Protein AF-A0A1T1D5A0-F1 (afdb_monomer)

Sequence (155 aa):
MQQLWNRMESKGVQVHLHDRGSRERGEQDVPDRLLQLSMLEDALDYNGNPGIVVLLTGDGAGYMEGMGFHSTLERMHRRRWRVEILSWAHSTNQRMRRWAEDHGLFIPLDDFYNAITFLEPSRSGFQLAPPRYSVELNLSQRALSPVGPAGGQGS

Mean predicted aligned error: 9.5 Å

Structure (mmCIF, N/CA/C/O backbone):
data_AF-A0A1T1D5A0-F1
#
_entry.id   AF-A0A1T1D5A0-F1
#
loop_
_atom_site.group_PDB
_atom_site.id
_atom_site.type_symbol
_atom_site.label_atom_id
_atom_site.label_alt_id
_atom_site.label_comp_id
_atom_site.label_asym_id
_atom_site.label_entity_id
_atom_site.label_seq_id
_atom_site.pdbx_PDB_ins_code
_atom_site.Cartn_x
_atom_site.Cartn_y
_atom_site.Cartn_z
_atom_site.occu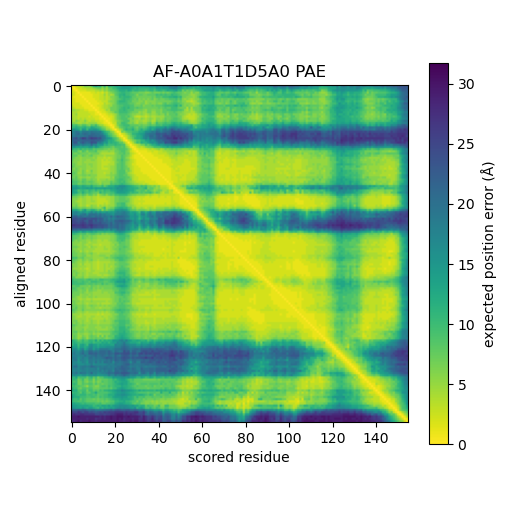pancy
_atom_site.B_iso_or_equiv
_atom_site.auth_seq_id
_atom_site.auth_comp_id
_atom_site.auth_asym_id
_atom_site.auth_atom_id
_atom_site.pdbx_PDB_model_num
ATOM 1 N N . MET A 1 1 ? 9.715 10.012 -18.494 1.00 61.56 1 MET A N 1
ATOM 2 C CA . MET A 1 1 ? 9.412 10.392 -17.095 1.00 61.56 1 MET A CA 1
ATOM 3 C C . MET A 1 1 ? 8.328 11.457 -16.999 1.00 61.56 1 MET A C 1
ATOM 5 O O . MET A 1 1 ? 7.290 11.136 -16.448 1.00 61.56 1 MET A O 1
ATOM 9 N N . GLN A 1 2 ? 8.468 12.641 -17.612 1.00 73.94 2 GLN A N 1
ATOM 10 C CA . GLN A 1 2 ? 7.434 13.696 -17.538 1.00 73.94 2 GLN A CA 1
ATOM 11 C C . GLN A 1 2 ? 6.023 13.235 -17.956 1.00 73.94 2 GLN A C 1
ATOM 13 O O . GLN A 1 2 ? 5.042 13.516 -17.282 1.00 73.94 2 GLN A O 1
ATOM 18 N N . GLN A 1 3 ? 5.916 12.457 -19.038 1.00 77.88 3 GLN A N 1
ATOM 19 C CA . GLN A 1 3 ? 4.630 11.920 -19.503 1.00 77.88 3 GLN A CA 1
ATOM 20 C C . GLN A 1 3 ? 3.969 10.953 -18.501 1.00 77.88 3 GLN A C 1
ATOM 22 O O . GLN A 1 3 ? 2.747 10.844 -18.477 1.00 77.88 3 GLN A O 1
ATOM 27 N N . LEU A 1 4 ? 4.761 10.260 -17.671 1.00 77.81 4 LEU A N 1
ATOM 28 C CA . LEU A 1 4 ? 4.250 9.372 -16.624 1.00 77.81 4 LEU A CA 1
ATOM 29 C C . LEU A 1 4 ? 3.652 10.188 -15.476 1.00 77.81 4 LEU A C 1
ATOM 31 O O . LEU A 1 4 ? 2.544 9.891 -15.043 1.00 77.81 4 LEU A O 1
ATOM 35 N N . TRP A 1 5 ? 4.355 11.232 -15.032 1.00 82.25 5 TRP A N 1
ATOM 36 C CA . TRP A 1 5 ? 3.893 12.114 -13.958 1.00 82.25 5 TRP A CA 1
ATOM 37 C C . TRP A 1 5 ? 2.609 12.840 -14.341 1.00 82.25 5 TRP A C 1
ATOM 39 O O . TRP A 1 5 ? 1.617 12.712 -13.634 1.00 82.25 5 TRP A O 1
ATOM 49 N N . ASN A 1 6 ? 2.567 13.448 -15.530 1.00 81.75 6 ASN A N 1
ATOM 50 C CA . ASN A 1 6 ? 1.361 14.118 -16.024 1.00 81.75 6 ASN A CA 1
ATOM 51 C C . ASN A 1 6 ? 0.155 13.159 -16.090 1.00 81.75 6 ASN A C 1
ATOM 53 O O . ASN A 1 6 ? -0.988 13.562 -15.888 1.00 81.75 6 ASN A O 1
ATOM 57 N N . ARG A 1 7 ? 0.396 11.872 -16.381 1.00 82.56 7 ARG A N 1
ATOM 58 C CA . ARG A 1 7 ? -0.651 10.841 -16.398 1.00 82.56 7 ARG A CA 1
ATOM 59 C C . ARG A 1 7 ? -1.092 10.413 -14.995 1.00 82.56 7 ARG A C 1
ATOM 61 O O . ARG A 1 7 ? -2.235 9.995 -14.834 1.00 82.56 7 ARG A O 1
ATOM 68 N N . MET A 1 8 ? -0.202 10.449 -14.008 1.00 83.25 8 MET A N 1
ATOM 69 C CA . MET A 1 8 ? -0.549 10.198 -12.606 1.00 83.25 8 MET A C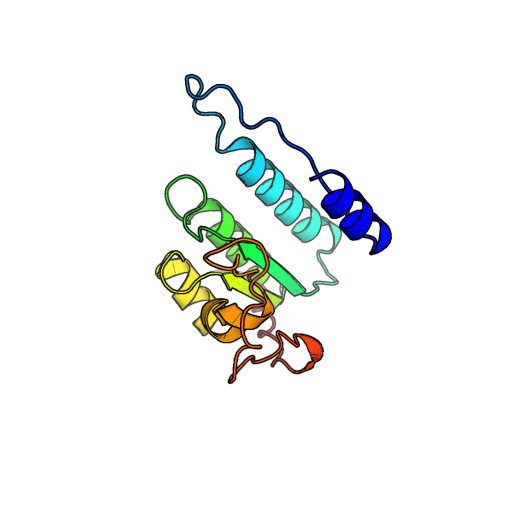A 1
ATOM 70 C C . MET A 1 8 ? -1.379 11.362 -12.054 1.00 83.25 8 MET A C 1
ATOM 72 O O . MET A 1 8 ? -2.470 11.144 -11.530 1.00 83.25 8 MET A O 1
ATOM 76 N N . GLU A 1 9 ? -0.927 12.591 -12.280 1.00 85.88 9 GLU A N 1
ATOM 77 C CA . GLU A 1 9 ? -1.620 13.809 -11.851 1.00 85.88 9 GLU A CA 1
ATOM 78 C C . GLU A 1 9 ? -3.004 13.945 -12.495 1.00 85.88 9 GLU A C 1
ATOM 80 O O . GLU A 1 9 ? -3.971 14.270 -11.810 1.00 85.88 9 GLU A O 1
ATOM 85 N N . SER A 1 10 ? -3.152 13.608 -13.783 1.00 86.19 10 SER A N 1
ATOM 86 C CA . SER A 1 10 ? -4.464 13.638 -14.452 1.00 86.19 10 SER A CA 1
ATOM 87 C C . SER A 1 10 ? -5.469 12.625 -13.896 1.00 86.19 10 SER A C 1
ATOM 89 O O . SER A 1 10 ? -6.669 12.753 -14.134 1.00 86.19 10 SER A O 1
ATOM 91 N N . LYS A 1 11 ? -4.997 11.635 -13.130 1.00 86.56 11 LYS A N 1
ATOM 92 C CA . LYS A 1 11 ? -5.825 10.686 -12.377 1.00 86.56 11 LYS A CA 1
ATOM 93 C C . LYS A 1 11 ? -6.058 11.114 -10.923 1.00 86.56 11 LYS A C 1
ATOM 95 O O . LYS A 1 11 ? -6.612 10.332 -10.155 1.00 86.56 11 LYS A O 1
ATOM 100 N N . GLY A 1 12 ? -5.640 12.322 -10.543 1.00 85.88 12 GLY A N 1
ATOM 101 C CA . GLY A 1 12 ? -5.759 12.844 -9.181 1.00 85.88 12 GLY A CA 1
ATOM 102 C C . GLY A 1 12 ? -4.704 12.308 -8.211 1.00 85.88 12 GLY A C 1
ATOM 103 O O . GLY A 1 12 ? -4.863 12.469 -7.004 1.00 85.88 12 GLY A O 1
ATOM 104 N N . VAL A 1 13 ? -3.640 11.666 -8.705 1.00 84.25 13 VAL A N 1
ATOM 105 C CA . VAL A 1 13 ? -2.539 11.196 -7.855 1.00 84.25 13 VAL A CA 1
ATOM 106 C C . VAL A 1 13 ? -1.598 12.364 -7.584 1.00 84.25 13 VAL A C 1
ATOM 108 O O . VAL A 1 13 ? -1.060 12.957 -8.518 1.00 84.25 13 VAL A O 1
ATOM 111 N N . GLN A 1 14 ? -1.374 12.672 -6.310 1.00 83.62 14 GLN A N 1
ATOM 112 C CA . GLN A 1 14 ? -0.357 13.638 -5.904 1.00 83.62 14 GLN A CA 1
ATOM 113 C C . GLN A 1 14 ? 1.027 12.994 -6.026 1.00 83.62 14 GLN A C 1
ATOM 115 O O . GLN A 1 14 ? 1.304 11.964 -5.411 1.00 83.62 14 GLN A O 1
ATOM 120 N N . VAL A 1 15 ? 1.888 13.574 -6.864 1.00 82.75 15 VAL A N 1
ATOM 121 C CA . VAL A 1 15 ? 3.250 13.080 -7.089 1.00 82.75 15 VAL A CA 1
ATOM 122 C C . VAL A 1 15 ? 4.223 13.940 -6.292 1.00 82.75 15 VAL A C 1
ATOM 124 O O . VAL A 1 15 ? 4.366 15.132 -6.551 1.00 82.75 15 VAL A O 1
ATOM 127 N N . HIS A 1 16 ? 4.934 13.322 -5.352 1.00 80.06 16 HIS A N 1
ATOM 128 C CA . HIS A 1 16 ? 6.000 13.978 -4.601 1.00 80.06 16 HIS A CA 1
ATOM 129 C C . HIS A 1 16 ? 7.357 13.590 -5.194 1.00 80.06 16 HIS A C 1
ATOM 131 O O . HIS A 1 16 ? 7.723 12.414 -5.241 1.00 80.06 16 HIS A O 1
ATOM 137 N N . LEU A 1 17 ? 8.095 14.584 -5.690 1.00 77.75 17 LEU A N 1
ATOM 138 C CA . LEU A 1 17 ? 9.452 14.396 -6.193 1.00 77.75 17 LEU A CA 1
ATOM 139 C C . LEU A 1 17 ? 10.441 14.711 -5.076 1.00 77.75 17 LEU A C 1
ATOM 141 O O . LEU A 1 17 ? 10.454 15.817 -4.540 1.00 77.75 17 LEU A O 1
ATOM 145 N N . HIS A 1 18 ? 11.283 13.737 -4.756 1.00 71.81 18 HIS A N 1
ATOM 146 C CA . HIS A 1 18 ? 12.348 13.883 -3.774 1.00 71.81 18 HIS A CA 1
ATOM 147 C C . HIS A 1 18 ? 13.701 13.744 -4.465 1.00 71.81 18 HIS A C 1
ATOM 149 O O . HIS A 1 18 ? 13.863 12.915 -5.367 1.00 71.81 18 HIS A O 1
ATOM 155 N N . ASP A 1 19 ? 14.664 14.565 -4.046 1.00 66.19 19 ASP A N 1
ATOM 156 C CA . ASP A 1 19 ? 16.050 14.398 -4.467 1.00 66.19 19 ASP A CA 1
ATOM 157 C C . ASP A 1 19 ? 16.560 13.045 -3.954 1.00 66.19 19 ASP A C 1
ATOM 159 O O . ASP A 1 19 ? 16.256 12.635 -2.833 1.00 66.19 19 ASP A O 1
ATOM 163 N N . ARG A 1 20 ? 17.307 12.327 -4.793 1.00 58.69 20 ARG A N 1
ATOM 164 C CA . ARG A 1 20 ? 17.889 11.031 -4.421 1.00 58.69 20 ARG A CA 1
ATOM 165 C C . ARG A 1 20 ? 19.152 11.184 -3.566 1.00 58.69 20 ARG A C 1
ATOM 167 O O . ARG A 1 20 ? 19.698 10.164 -3.146 1.00 58.69 20 ARG A O 1
ATOM 174 N N . GLY A 1 21 ? 19.596 12.422 -3.328 1.00 56.56 21 GLY A N 1
ATOM 175 C CA . GLY A 1 21 ? 20.835 12.736 -2.623 1.00 56.56 21 GLY A CA 1
ATOM 176 C C . GLY A 1 21 ? 22.067 12.319 -3.432 1.00 56.56 21 GLY A C 1
ATOM 177 O O . GLY A 1 21 ? 21.997 11.523 -4.376 1.00 56.56 21 GLY A O 1
ATOM 178 N N . SER A 1 22 ? 23.241 12.856 -3.093 1.00 51.00 22 SER A N 1
ATOM 179 C CA . SER A 1 22 ? 24.487 12.329 -3.655 1.00 51.00 22 SER A CA 1
ATOM 180 C C . SER A 1 22 ? 24.787 10.967 -3.025 1.00 51.00 22 SER A C 1
ATOM 182 O O . SER A 1 22 ? 24.633 10.793 -1.824 1.00 51.00 2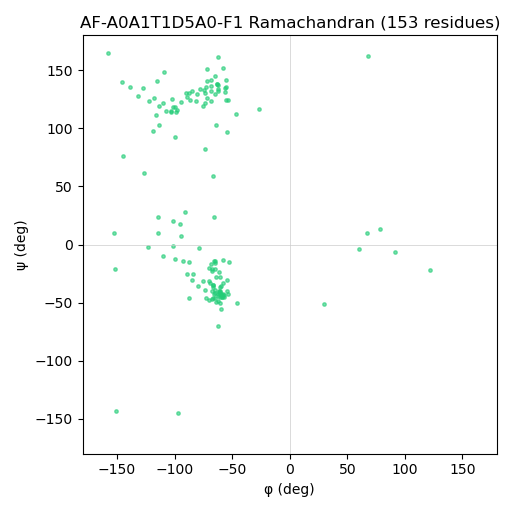2 SER A O 1
ATOM 184 N N . ARG A 1 23 ? 25.283 9.998 -3.809 1.00 52.12 23 ARG A N 1
ATOM 185 C CA . ARG A 1 23 ? 25.670 8.645 -3.335 1.00 52.12 23 ARG A CA 1
ATOM 186 C C . ARG A 1 23 ? 26.648 8.643 -2.141 1.00 52.12 23 ARG A C 1
ATOM 188 O O . ARG A 1 23 ? 26.841 7.605 -1.521 1.00 52.12 23 ARG A O 1
ATOM 195 N N . GLU A 1 24 ? 27.276 9.783 -1.859 1.00 51.19 24 GLU A N 1
ATOM 196 C CA . GLU A 1 24 ? 28.265 10.011 -0.801 1.00 51.19 24 GLU A CA 1
ATOM 197 C C . GLU A 1 24 ? 27.658 10.517 0.523 1.00 51.19 24 GLU A C 1
ATOM 199 O O . GLU A 1 24 ? 28.324 10.464 1.555 1.00 51.19 24 GLU A O 1
ATOM 204 N N . ARG A 1 25 ? 26.398 10.973 0.531 1.00 47.31 25 ARG A N 1
ATOM 205 C CA . ARG A 1 25 ? 25.621 11.255 1.749 1.00 47.31 25 ARG A CA 1
ATOM 206 C C . ARG A 1 25 ? 24.487 10.242 1.783 1.00 47.31 25 ARG A C 1
ATOM 208 O O . ARG A 1 25 ? 23.704 10.197 0.848 1.00 47.31 25 ARG A O 1
ATOM 215 N N . GLY A 1 26 ? 24.410 9.398 2.808 1.00 49.16 26 GLY A N 1
ATOM 216 C CA . GLY A 1 26 ? 23.394 8.341 2.942 1.00 49.16 26 GLY A CA 1
ATOM 217 C C . GLY A 1 26 ? 21.960 8.860 3.127 1.00 49.16 26 GLY A C 1
ATOM 218 O O . GLY A 1 26 ? 21.336 8.572 4.136 1.00 49.16 26 GLY A O 1
ATOM 219 N N . GLU A 1 27 ? 21.452 9.646 2.179 1.00 52.38 27 GLU A N 1
ATOM 220 C CA . GLU A 1 27 ? 20.138 10.301 2.169 1.00 52.38 27 GLU A CA 1
ATOM 221 C C . GLU A 1 27 ? 19.085 9.475 1.406 1.00 52.38 27 GLU A C 1
ATOM 223 O O . GLU A 1 27 ? 18.030 9.988 1.037 1.00 52.38 27 GLU A O 1
ATOM 228 N N . GLN A 1 28 ? 19.340 8.181 1.177 1.00 56.72 28 GLN A N 1
ATOM 229 C CA . GLN A 1 28 ? 18.391 7.296 0.493 1.00 56.72 28 GLN A CA 1
ATOM 230 C C . GLN A 1 28 ? 17.091 7.075 1.301 1.00 56.72 28 GLN A C 1
ATOM 232 O O . GLN A 1 28 ? 16.095 6.645 0.730 1.00 56.72 28 GLN A O 1
ATOM 237 N N . ASP A 1 29 ? 17.068 7.428 2.592 1.00 64.12 29 ASP A N 1
ATOM 238 C CA . ASP A 1 29 ? 15.949 7.222 3.529 1.00 64.12 29 ASP A CA 1
ATOM 239 C C . ASP A 1 29 ? 14.925 8.356 3.525 1.00 64.12 29 ASP A C 1
ATOM 241 O O . ASP A 1 29 ? 13.878 8.237 4.166 1.00 64.12 29 ASP A O 1
ATOM 245 N N . VAL A 1 30 ? 15.259 9.512 2.946 1.00 71.19 30 VAL A N 1
ATOM 246 C CA . VAL A 1 30 ? 14.421 10.714 3.077 1.00 71.19 30 VAL A CA 1
ATOM 247 C C . VAL A 1 30 ? 13.006 10.472 2.533 1.00 71.19 30 VAL A C 1
ATOM 249 O O . VAL A 1 30 ? 12.055 10.800 3.248 1.00 71.19 30 VAL A O 1
ATOM 252 N N . PRO A 1 31 ? 12.821 9.844 1.351 1.00 75.00 31 PRO A N 1
ATOM 253 C CA . PRO A 1 31 ? 11.486 9.517 0.853 1.00 75.00 31 PRO A CA 1
ATOM 254 C C . PRO A 1 31 ? 10.712 8.590 1.800 1.00 75.00 31 PRO A C 1
ATOM 256 O O . PRO A 1 31 ? 9.541 8.841 2.079 1.00 75.00 31 PRO A O 1
ATOM 259 N N . ASP A 1 32 ? 11.373 7.571 2.357 1.00 76.25 32 ASP A N 1
ATOM 260 C CA . ASP A 1 32 ? 10.745 6.599 3.258 1.00 76.25 32 ASP A CA 1
ATOM 261 C C . ASP A 1 32 ? 10.269 7.252 4.561 1.00 76.25 32 ASP A C 1
ATOM 263 O O . ASP A 1 32 ? 9.162 6.980 5.033 1.00 76.25 32 ASP A O 1
ATOM 267 N N . ARG A 1 33 ? 11.074 8.154 5.139 1.00 77.06 33 ARG A N 1
ATOM 268 C CA . ARG A 1 33 ? 10.714 8.887 6.367 1.00 77.06 33 ARG A CA 1
ATOM 269 C C . ARG A 1 33 ? 9.566 9.864 6.139 1.00 77.06 33 ARG A C 1
ATOM 271 O O . ARG A 1 33 ? 8.698 9.978 7.001 1.00 77.06 33 ARG A O 1
ATOM 278 N N . LEU A 1 34 ? 9.551 10.554 4.998 1.00 82.44 34 LEU A N 1
ATOM 279 C CA . LEU A 1 34 ? 8.460 11.463 4.636 1.00 82.44 34 LEU A CA 1
ATOM 280 C C . LEU A 1 34 ? 7.155 10.699 4.410 1.00 82.44 34 LEU A C 1
ATOM 282 O O . LEU A 1 34 ? 6.116 11.103 4.931 1.00 82.44 34 LEU A O 1
ATOM 286 N N . LEU A 1 35 ? 7.218 9.558 3.720 1.00 83.06 35 LEU A N 1
ATOM 287 C CA . LEU A 1 35 ? 6.068 8.672 3.565 1.00 83.06 35 LEU A CA 1
ATOM 288 C C . LEU A 1 35 ? 5.569 8.171 4.927 1.00 83.06 35 LEU A C 1
ATOM 290 O O . LEU A 1 35 ? 4.374 8.216 5.203 1.00 83.06 35 LEU A O 1
ATOM 294 N N . GLN A 1 36 ? 6.477 7.748 5.811 1.00 84.31 36 GLN A N 1
ATOM 295 C CA . GLN A 1 36 ? 6.113 7.303 7.156 1.00 84.31 36 GLN A CA 1
ATOM 296 C C . GLN A 1 36 ? 5.436 8.411 7.977 1.00 84.31 36 GLN A C 1
ATOM 298 O O . GLN A 1 36 ? 4.494 8.123 8.717 1.00 84.31 36 GLN A O 1
ATOM 303 N N . LEU A 1 37 ? 5.916 9.654 7.866 1.00 85.62 37 LEU A N 1
ATOM 304 C CA . LEU A 1 37 ? 5.317 10.808 8.532 1.00 85.62 37 LEU A CA 1
ATOM 305 C C . LEU A 1 37 ? 3.898 11.061 8.014 1.00 85.62 37 LEU A C 1
ATOM 307 O O . LEU A 1 37 ? 2.978 11.107 8.823 1.00 85.62 37 LEU A O 1
ATOM 311 N N . SER A 1 38 ? 3.712 11.103 6.693 1.00 86.75 38 SER A N 1
ATOM 312 C CA . SER A 1 38 ? 2.392 11.285 6.075 1.00 86.75 38 SER A CA 1
ATOM 313 C C . SER A 1 38 ? 1.402 10.193 6.500 1.00 86.75 38 SER A C 1
ATOM 315 O O . SER A 1 38 ? 0.280 10.499 6.892 1.00 86.75 38 SER A O 1
ATOM 317 N N . MET A 1 39 ? 1.832 8.927 6.553 1.00 88.25 39 MET A N 1
ATOM 318 C CA . MET A 1 39 ? 0.994 7.832 7.063 1.00 88.25 39 MET A CA 1
ATOM 319 C C . MET A 1 39 ? 0.572 8.040 8.527 1.00 88.25 39 MET A C 1
ATOM 321 O O . MET A 1 39 ? -0.527 7.646 8.920 1.00 88.25 39 MET A O 1
ATOM 325 N N . LEU A 1 40 ? 1.453 8.598 9.365 1.00 87.38 40 LEU A N 1
ATOM 326 C CA . LEU A 1 40 ? 1.145 8.884 10.769 1.00 87.38 40 LEU A CA 1
ATOM 327 C C . LEU A 1 40 ? 0.202 10.080 10.915 1.00 87.38 40 LEU A C 1
ATOM 329 O O . LEU A 1 40 ? -0.677 10.023 11.773 1.00 87.38 40 LEU A O 1
ATOM 333 N N . GLU A 1 41 ? 0.376 11.121 10.103 1.00 89.06 41 GLU A N 1
ATOM 334 C CA . GLU A 1 41 ? -0.525 12.276 10.040 1.00 89.06 41 GLU A CA 1
ATOM 335 C C . GLU A 1 41 ? -1.933 11.825 9.637 1.00 89.06 41 GLU A C 1
ATOM 337 O O . GLU A 1 41 ? -2.871 12.039 10.403 1.00 89.06 41 GLU A O 1
ATOM 342 N N . ASP A 1 42 ? -2.070 11.037 8.565 1.00 88.19 42 ASP A N 1
ATOM 343 C CA . ASP A 1 42 ? -3.356 10.453 8.158 1.00 88.19 42 ASP A CA 1
ATOM 344 C C . ASP A 1 42 ? -3.987 9.615 9.280 1.00 88.19 42 ASP A C 1
ATOM 346 O O . ASP A 1 42 ? -5.183 9.713 9.574 1.00 88.19 42 ASP A O 1
ATOM 350 N N . ALA A 1 43 ? -3.181 8.794 9.960 1.00 86.25 43 ALA A N 1
ATOM 351 C CA . ALA A 1 43 ? -3.656 7.969 11.066 1.00 86.25 43 ALA A CA 1
ATOM 352 C C . ALA A 1 43 ? -4.230 8.788 12.232 1.00 86.25 43 ALA A C 1
ATOM 354 O O . ALA A 1 43 ? -5.058 8.265 12.988 1.00 86.25 43 ALA A O 1
ATOM 355 N N . LEU A 1 44 ? -3.754 10.023 12.414 1.00 86.31 44 LEU A N 1
ATOM 356 C CA . LEU A 1 44 ? -4.202 10.955 13.444 1.00 86.31 44 LEU A CA 1
ATOM 357 C C . LEU A 1 44 ? -5.398 11.784 12.967 1.00 86.31 44 LEU A C 1
ATOM 359 O O . LEU A 1 44 ? -6.384 11.876 13.700 1.00 86.31 44 LEU A O 1
ATOM 363 N N . ASP A 1 45 ? -5.345 12.318 11.752 1.00 87.94 45 ASP A N 1
ATOM 364 C CA . ASP A 1 45 ? -6.368 13.210 11.200 1.00 87.94 45 ASP A CA 1
ATOM 365 C C . ASP A 1 45 ? -7.705 12.495 10.984 1.00 87.94 45 ASP A C 1
ATOM 367 O O . ASP A 1 45 ? -8.772 13.059 11.235 1.00 87.94 45 ASP A O 1
ATOM 371 N N . TYR A 1 46 ? -7.663 11.214 10.610 1.00 85.50 46 TYR A N 1
ATOM 372 C CA . TYR A 1 46 ? -8.860 10.382 10.447 1.00 85.50 46 TYR A CA 1
ATOM 373 C C . TYR A 1 46 ? -9.096 9.436 11.634 1.00 85.50 46 TYR A C 1
ATOM 375 O O . TYR A 1 46 ? -9.817 8.437 11.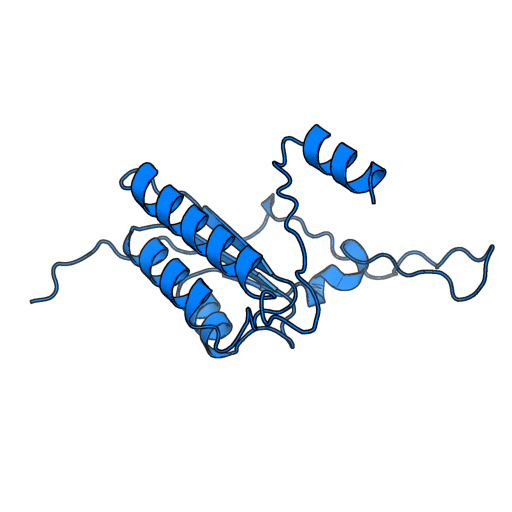525 1.00 85.50 46 TYR A O 1
ATOM 383 N N . ASN A 1 47 ? -8.512 9.7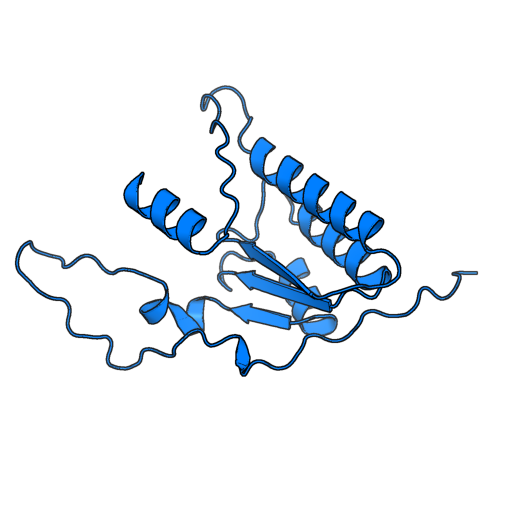37 12.798 1.00 74.81 47 ASN A N 1
ATOM 384 C CA . ASN A 1 47 ? -8.707 8.960 14.018 1.00 74.81 47 ASN A CA 1
ATOM 385 C C . ASN A 1 47 ? -10.181 9.030 14.473 1.00 74.81 47 ASN A C 1
ATOM 387 O O . ASN A 1 47 ? -10.631 10.025 15.032 1.00 74.81 47 ASN A O 1
ATOM 391 N N . GLY A 1 48 ? -10.940 7.961 14.219 1.00 75.31 48 GLY A N 1
ATOM 392 C CA . GLY A 1 48 ? -12.384 7.873 14.486 1.00 75.31 48 GLY A CA 1
ATOM 393 C C . GLY A 1 48 ? -13.227 7.562 13.246 1.00 75.31 48 GLY A C 1
ATOM 394 O O . GLY A 1 48 ? -14.303 6.984 13.382 1.00 75.31 48 GLY A O 1
ATOM 395 N N . ASN A 1 49 ? -12.702 7.837 12.048 1.00 85.25 49 ASN A N 1
ATOM 396 C CA . ASN A 1 49 ? -13.255 7.375 10.773 1.00 85.25 49 ASN A CA 1
ATOM 397 C C . ASN A 1 49 ? -12.170 6.656 9.943 1.00 85.25 49 ASN A C 1
ATOM 399 O O . ASN A 1 49 ? -11.784 7.130 8.873 1.00 85.25 49 ASN A O 1
ATOM 403 N N . PRO A 1 50 ? -11.620 5.545 10.463 1.00 85.25 50 PRO A N 1
ATOM 404 C CA . PRO A 1 50 ? -10.492 4.858 9.852 1.00 85.25 50 PRO A CA 1
ATOM 405 C C . PRO A 1 50 ? -10.898 4.201 8.528 1.00 85.25 50 PRO A C 1
ATOM 407 O O . PRO A 1 50 ? -11.903 3.490 8.445 1.00 85.25 50 PRO A O 1
ATOM 410 N N . GLY A 1 51 ? -10.082 4.418 7.500 1.00 89.62 51 GLY A N 1
ATOM 411 C CA . GLY A 1 51 ? -10.257 3.820 6.182 1.00 89.62 51 GLY A CA 1
ATOM 412 C C . GLY A 1 51 ? -9.408 2.565 5.978 1.00 89.62 51 GLY A C 1
ATOM 413 O O . GLY A 1 51 ? -9.165 1.769 6.891 1.00 89.62 51 GLY A O 1
ATOM 414 N N . ILE A 1 52 ? -8.945 2.407 4.740 1.00 91.44 52 ILE A N 1
ATOM 415 C CA . ILE A 1 52 ? -7.986 1.381 4.333 1.00 91.44 52 ILE A CA 1
ATOM 416 C C . ILE A 1 52 ? -6.676 2.087 4.007 1.00 91.44 52 ILE A C 1
ATOM 418 O O . ILE A 1 52 ? -6.655 2.951 3.133 1.00 91.44 52 ILE A O 1
ATOM 422 N N . VAL A 1 53 ? -5.594 1.714 4.686 1.00 91.69 53 VAL A N 1
ATOM 423 C CA . VAL A 1 53 ? -4.247 2.099 4.265 1.00 91.69 53 VAL A CA 1
ATOM 424 C C . VAL A 1 53 ? -3.714 1.038 3.312 1.00 91.69 53 VAL A C 1
ATOM 426 O O . VAL A 1 53 ? -3.719 -0.154 3.624 1.00 91.69 53 VAL A O 1
ATOM 429 N N . VAL A 1 54 ? -3.266 1.486 2.142 1.00 91.31 54 VAL A N 1
ATOM 430 C CA . VAL A 1 54 ? -2.682 0.635 1.105 1.00 91.31 54 VAL A CA 1
ATOM 431 C C . VAL A 1 54 ? -1.225 1.043 0.923 1.00 91.31 54 VAL A C 1
ATOM 433 O O . VAL A 1 54 ? -0.947 2.136 0.433 1.00 91.31 54 VAL A O 1
ATOM 436 N N . LEU A 1 55 ? -0.294 0.173 1.313 1.00 90.75 55 LEU A N 1
ATOM 437 C CA . LEU A 1 55 ? 1.137 0.384 1.099 1.00 90.75 55 LEU A CA 1
ATOM 438 C C . LEU A 1 55 ? 1.595 -0.393 -0.138 1.00 90.75 55 LEU A C 1
ATOM 440 O O . LEU A 1 55 ? 1.612 -1.622 -0.127 1.00 90.75 55 LEU A O 1
ATOM 444 N N . LEU A 1 56 ? 2.004 0.323 -1.184 1.00 88.69 56 LEU A N 1
ATOM 445 C CA . LEU A 1 56 ? 2.630 -0.249 -2.376 1.00 88.69 56 LEU A CA 1
ATOM 446 C C . LEU A 1 56 ? 4.141 -0.003 -2.322 1.00 88.69 56 LEU A C 1
ATOM 448 O O . LEU A 1 56 ? 4.572 1.145 -2.391 1.00 88.69 56 LEU A O 1
ATOM 452 N N . THR A 1 57 ? 4.943 -1.066 -2.219 1.00 80.88 57 THR A N 1
ATOM 453 C CA . THR A 1 57 ? 6.410 -0.950 -2.130 1.00 80.88 57 THR A CA 1
ATOM 454 C C . THR A 1 57 ? 7.146 -2.007 -2.964 1.00 80.88 57 THR A C 1
ATOM 456 O O . THR A 1 57 ? 6.774 -3.184 -2.978 1.00 80.88 57 THR A O 1
ATOM 459 N N . GLY A 1 58 ? 8.186 -1.577 -3.693 1.00 68.06 58 GLY A N 1
ATOM 460 C CA . GLY A 1 58 ? 8.974 -2.414 -4.614 1.00 68.06 58 GLY A CA 1
ATOM 461 C C . GLY A 1 58 ? 10.098 -3.199 -3.931 1.00 68.06 58 GLY A C 1
ATOM 462 O O . GLY A 1 58 ? 10.421 -4.324 -4.312 1.00 68.06 58 GLY A O 1
ATOM 463 N N . ASP A 1 59 ? 10.656 -2.652 -2.871 1.00 60.41 59 ASP A N 1
ATOM 464 C CA . ASP A 1 59 ? 11.542 -3.316 -1.940 1.00 60.41 59 ASP A CA 1
ATOM 465 C C . ASP A 1 59 ? 10.836 -3.261 -0.592 1.00 60.41 59 ASP A C 1
ATOM 467 O O . ASP A 1 59 ? 10.911 -2.280 0.141 1.00 60.41 59 ASP A O 1
ATOM 471 N N . GLY A 1 60 ? 10.144 -4.325 -0.184 1.00 50.47 60 GLY A N 1
ATOM 472 C CA . GLY A 1 60 ? 9.589 -4.372 1.178 1.00 50.47 60 GLY A CA 1
ATOM 473 C C . GLY A 1 60 ? 10.667 -4.408 2.285 1.00 50.47 60 GLY A C 1
ATOM 474 O O . GLY A 1 60 ? 10.394 -4.893 3.382 1.00 50.47 60 GLY A O 1
ATOM 475 N N . ALA A 1 61 ? 11.871 -3.920 1.975 1.00 50.22 61 ALA A N 1
ATOM 476 C CA . ALA A 1 61 ? 13.078 -3.726 2.751 1.00 50.22 61 ALA A CA 1
ATOM 477 C C . ALA A 1 61 ? 13.448 -2.231 2.914 1.00 50.22 61 ALA A C 1
ATOM 479 O O . ALA A 1 61 ? 14.615 -1.958 3.177 1.00 50.22 61 ALA A O 1
ATOM 480 N N . GLY A 1 62 ? 12.484 -1.300 2.796 1.00 47.66 62 GLY A N 1
ATOM 481 C CA . GLY A 1 62 ? 12.642 0.128 3.121 1.00 47.66 62 GLY A CA 1
ATOM 482 C C . GLY A 1 62 ? 13.726 0.405 4.176 1.00 47.66 62 GLY A C 1
ATOM 483 O O . GLY A 1 62 ? 13.682 -0.100 5.309 1.00 47.66 62 GLY A O 1
ATOM 484 N N . TYR A 1 63 ? 14.726 1.136 3.697 1.00 43.53 63 TYR A N 1
ATOM 485 C CA . TYR A 1 63 ? 16.080 1.428 4.164 1.00 43.53 63 TYR A CA 1
ATOM 486 C C . TYR A 1 63 ? 16.879 0.426 5.022 1.00 43.53 63 TYR A C 1
ATOM 488 O O . TYR A 1 63 ? 18.014 0.179 4.637 1.00 43.53 63 TYR A O 1
ATOM 496 N N . MET A 1 64 ? 16.420 -0.153 6.145 1.00 41.16 64 MET A N 1
ATOM 497 C CA . MET A 1 64 ? 17.327 -1.014 6.949 1.00 41.16 64 MET A CA 1
ATOM 498 C C . MET A 1 64 ? 16.735 -2.154 7.793 1.00 41.16 64 MET A C 1
ATOM 500 O O . MET A 1 64 ? 17.481 -3.084 8.064 1.00 41.16 64 MET A O 1
ATOM 504 N N . GLU A 1 65 ? 15.453 -2.196 8.183 1.00 45.75 65 GLU A N 1
ATOM 505 C CA . GLU A 1 65 ? 14.957 -3.327 9.014 1.00 45.75 65 GLU A CA 1
ATOM 506 C C . GLU A 1 65 ? 13.462 -3.659 8.869 1.00 45.75 65 GLU A C 1
ATOM 508 O O . GLU A 1 65 ? 12.916 -4.404 9.680 1.00 45.75 65 GLU A O 1
ATOM 513 N N . GLY A 1 66 ? 12.720 -3.091 7.910 1.00 49.94 66 GLY A N 1
ATOM 514 C CA . GLY A 1 66 ? 11.260 -3.281 7.856 1.00 49.94 66 GLY A CA 1
ATOM 515 C C . GLY A 1 66 ? 10.510 -2.788 9.109 1.00 49.94 66 GLY A C 1
ATOM 516 O O . GLY A 1 66 ? 9.288 -2.797 9.110 1.00 49.94 66 GLY A O 1
ATOM 517 N N . MET A 1 67 ? 11.199 -2.307 10.154 1.00 54.66 67 MET A N 1
ATOM 518 C CA . MET A 1 67 ? 10.612 -1.810 11.397 1.00 54.66 67 MET A CA 1
ATOM 519 C C . MET A 1 67 ? 9.876 -0.480 11.205 1.00 54.66 67 MET A C 1
ATOM 521 O O . MET A 1 67 ? 8.874 -0.252 11.876 1.00 54.66 67 MET A O 1
ATOM 525 N N . GLY A 1 68 ? 10.315 0.382 10.281 1.00 69.50 68 GLY A N 1
ATOM 526 C CA . GLY A 1 68 ? 9.705 1.697 10.046 1.00 69.50 68 GLY A CA 1
ATOM 527 C C . GLY A 1 68 ? 8.248 1.593 9.587 1.00 69.50 68 GLY A C 1
ATOM 528 O O . GLY A 1 68 ? 7.328 1.878 10.356 1.00 69.50 68 GLY A O 1
ATOM 529 N N . PHE A 1 69 ? 8.028 1.117 8.359 1.00 79.56 69 PHE A N 1
ATOM 530 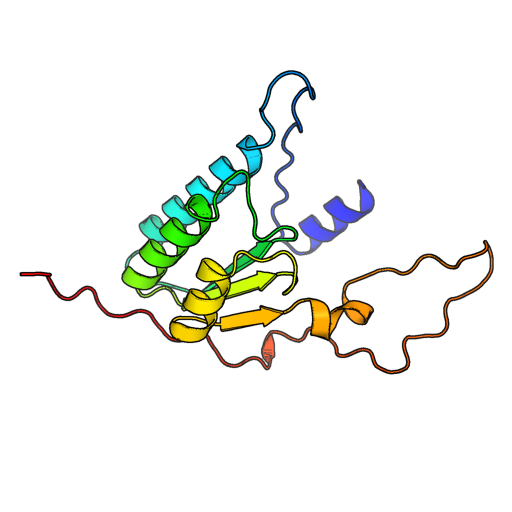C CA . PHE A 1 69 ? 6.676 0.966 7.812 1.00 79.56 69 PHE A CA 1
ATOM 531 C C . PHE A 1 69 ? 5.831 -0.023 8.609 1.00 79.56 69 PHE A C 1
ATOM 533 O O . PHE A 1 69 ? 4.692 0.291 8.942 1.00 79.56 69 PHE A O 1
ATOM 540 N N . HIS A 1 70 ? 6.390 -1.178 8.982 1.00 85.19 70 HIS A N 1
ATOM 541 C CA . HIS A 1 70 ? 5.656 -2.186 9.742 1.00 85.19 70 HIS A CA 1
ATOM 542 C C . HIS A 1 70 ? 5.135 -1.632 11.073 1.00 85.19 70 HIS A C 1
ATOM 544 O O . HIS A 1 70 ? 3.958 -1.809 11.376 1.00 85.19 70 HIS A O 1
ATOM 550 N N . SER A 1 71 ? 5.953 -0.896 11.836 1.00 85.12 71 SER A N 1
ATOM 551 C CA . SER A 1 71 ? 5.496 -0.306 13.103 1.00 85.12 71 SER A CA 1
ATOM 552 C C . SER A 1 71 ? 4.427 0.771 12.903 1.00 85.12 71 SER A C 1
ATOM 554 O O . SER A 1 71 ? 3.502 0.872 13.713 1.00 85.12 71 SER A O 1
ATOM 556 N N . THR A 1 72 ? 4.504 1.557 11.826 1.00 88.00 72 THR A N 1
ATOM 557 C CA . THR A 1 72 ? 3.453 2.524 11.479 1.00 88.00 72 THR A CA 1
ATOM 558 C C . THR A 1 72 ? 2.157 1.814 11.100 1.00 88.00 72 THR A C 1
ATOM 560 O O . THR A 1 72 ? 1.108 2.151 11.645 1.00 88.00 72 THR A O 1
ATOM 563 N N . LEU A 1 73 ? 2.223 0.774 10.268 1.00 90.44 73 LEU A N 1
ATOM 564 C CA . LEU A 1 73 ? 1.063 -0.039 9.898 1.00 90.44 73 LEU A CA 1
ATOM 565 C C . LEU A 1 73 ? 0.428 -0.725 11.113 1.00 90.44 73 LEU A C 1
ATOM 567 O O . LEU A 1 73 ? -0.791 -0.699 11.257 1.00 90.44 73 LEU A O 1
ATOM 571 N N . GLU A 1 74 ? 1.226 -1.256 12.042 1.00 90.00 74 GLU A N 1
ATOM 572 C CA . GLU A 1 74 ? 0.712 -1.796 13.305 1.00 90.00 74 GLU A CA 1
ATOM 573 C C . GLU A 1 74 ? -0.022 -0.728 14.129 1.00 90.00 74 GLU A C 1
ATOM 575 O O . GLU A 1 74 ? -1.084 -0.995 14.698 1.00 90.00 74 GLU A O 1
ATOM 580 N N . ARG A 1 75 ? 0.525 0.493 14.209 1.00 88.75 75 ARG A N 1
ATOM 581 C CA . ARG A 1 75 ? -0.106 1.616 14.923 1.00 88.75 75 ARG A CA 1
ATOM 582 C C . ARG A 1 75 ? -1.414 2.046 14.264 1.00 88.75 75 ARG A C 1
ATOM 584 O O . ARG A 1 75 ? -2.357 2.368 14.986 1.00 88.75 75 ARG A O 1
ATOM 591 N N . MET A 1 76 ? -1.478 2.062 12.934 1.00 91.31 76 MET A N 1
ATOM 592 C CA . MET A 1 76 ? -2.708 2.336 12.185 1.00 91.31 76 MET A CA 1
ATOM 593 C C . MET A 1 76 ? -3.738 1.232 12.425 1.00 91.31 76 MET A C 1
ATOM 595 O O . MET A 1 76 ? -4.880 1.518 12.778 1.00 91.31 76 MET A O 1
ATOM 599 N N . HIS A 1 77 ? -3.321 -0.031 12.352 1.00 91.88 77 HIS A N 1
ATOM 600 C CA . HIS A 1 77 ? -4.187 -1.177 12.612 1.00 91.88 77 HIS A CA 1
ATOM 601 C C . HIS A 1 77 ? -4.781 -1.143 14.030 1.00 91.88 77 HIS A C 1
ATOM 603 O O . HIS A 1 77 ? -5.987 -1.296 14.205 1.00 91.88 77 HIS A O 1
ATOM 609 N N . ARG A 1 78 ? -3.986 -0.820 15.062 1.00 90.06 78 ARG A N 1
ATOM 610 C CA . ARG A 1 78 ? -4.503 -0.611 16.436 1.00 90.06 78 ARG A CA 1
ATOM 611 C C . ARG A 1 78 ? -5.504 0.545 16.544 1.00 90.06 78 ARG A C 1
ATOM 613 O O . ARG A 1 78 ? -6.328 0.557 17.453 1.00 90.06 78 ARG A O 1
ATOM 620 N N . ARG A 1 79 ? -5.458 1.500 15.614 1.00 89.38 79 ARG A N 1
ATOM 621 C CA . ARG A 1 79 ? -6.451 2.572 15.450 1.00 89.38 79 ARG A CA 1
ATOM 622 C C . ARG A 1 79 ? -7.570 2.189 14.483 1.00 89.38 79 ARG A C 1
ATOM 624 O O . ARG A 1 79 ? -8.165 3.067 13.870 1.00 89.38 79 ARG A O 1
ATOM 631 N N . ARG A 1 80 ? -7.875 0.891 14.361 1.00 91.12 80 ARG A N 1
ATOM 632 C CA . ARG A 1 80 ? -8.979 0.349 13.553 1.00 91.12 80 ARG A CA 1
ATOM 633 C C . ARG A 1 80 ? -8.821 0.533 12.037 1.00 91.12 80 ARG A C 1
ATOM 635 O O . ARG A 1 80 ? -9.766 0.239 11.312 1.00 91.12 80 ARG A O 1
ATOM 642 N N . TRP A 1 81 ? -7.661 0.958 11.534 1.00 92.94 81 TRP A N 1
ATOM 643 C CA . TRP A 1 81 ? -7.429 0.971 10.090 1.00 92.94 81 TRP A CA 1
ATOM 644 C C . TRP A 1 81 ? -7.350 -0.450 9.544 1.00 92.94 81 TRP A C 1
ATOM 646 O O . TRP A 1 81 ? -6.778 -1.350 10.163 1.00 92.94 81 TRP A O 1
ATOM 656 N N . ARG A 1 82 ? -7.924 -0.629 8.360 1.00 93.44 82 ARG A N 1
ATOM 657 C CA . ARG A 1 82 ? -7.713 -1.803 7.517 1.00 93.44 82 ARG A CA 1
ATOM 658 C C . ARG A 1 82 ? -6.358 -1.653 6.828 1.00 93.44 82 ARG A C 1
ATOM 660 O O . ARG A 1 82 ? -6.058 -0.566 6.340 1.00 93.44 82 ARG A O 1
ATOM 667 N N . VAL A 1 83 ? -5.542 -2.702 6.816 1.00 93.31 83 VAL A N 1
ATOM 668 C CA . VAL A 1 83 ? -4.181 -2.642 6.268 1.00 93.31 83 VAL A CA 1
ATOM 669 C C . VAL A 1 83 ? -4.026 -3.591 5.094 1.00 93.31 83 VAL A C 1
ATOM 671 O O . VAL A 1 83 ? -4.252 -4.794 5.226 1.00 93.31 83 VAL A O 1
ATOM 674 N N . GLU A 1 84 ? -3.564 -3.049 3.972 1.00 93.81 84 GLU A N 1
ATOM 675 C CA . GLU A 1 84 ? -3.246 -3.807 2.769 1.00 93.81 84 GLU A CA 1
ATOM 676 C C . GLU A 1 84 ? -1.830 -3.484 2.291 1.00 93.81 84 GLU A C 1
ATOM 678 O O . GLU A 1 84 ? -1.430 -2.320 2.227 1.00 93.81 84 GLU A O 1
ATOM 683 N N . ILE A 1 85 ? -1.064 -4.517 1.944 1.00 91.50 85 ILE A N 1
ATOM 684 C CA . ILE A 1 85 ? 0.311 -4.383 1.458 1.00 91.50 85 ILE A CA 1
ATOM 685 C C . ILE A 1 85 ? 0.418 -5.031 0.083 1.00 91.50 85 ILE A C 1
ATOM 687 O O . ILE A 1 85 ? 0.140 -6.219 -0.069 1.00 91.50 85 ILE A O 1
ATOM 691 N N . LEU A 1 86 ? 0.861 -4.252 -0.901 1.00 91.38 86 LEU A N 1
ATOM 692 C CA . LEU A 1 86 ? 1.205 -4.710 -2.241 1.00 91.38 86 LEU A CA 1
ATOM 693 C C . LEU A 1 86 ? 2.728 -4.670 -2.380 1.00 91.38 86 LEU A C 1
ATOM 695 O O . LEU A 1 86 ? 3.335 -3.598 -2.324 1.00 91.38 86 LEU A O 1
ATOM 699 N N . SER A 1 87 ? 3.361 -5.827 -2.550 1.00 89.62 87 SER A N 1
ATOM 700 C CA . SER A 1 87 ? 4.814 -5.905 -2.729 1.00 89.62 87 SER A CA 1
ATOM 701 C C . SER A 1 87 ? 5.227 -7.206 -3.420 1.00 89.62 87 SER A C 1
ATOM 703 O O . SER A 1 87 ? 4.433 -8.142 -3.519 1.00 89.62 87 SER A O 1
ATOM 705 N N . TRP A 1 88 ? 6.462 -7.265 -3.922 1.00 87.06 88 TRP A N 1
ATOM 706 C CA . TRP A 1 88 ? 7.021 -8.490 -4.496 1.00 87.06 88 TRP A CA 1
ATOM 707 C C . TRP A 1 88 ? 7.368 -9.473 -3.380 1.00 87.06 88 TRP A C 1
ATOM 709 O O . TRP A 1 88 ? 8.190 -9.179 -2.509 1.00 87.06 88 TRP A O 1
ATOM 719 N N . ALA A 1 89 ? 6.786 -10.667 -3.427 1.00 84.75 89 ALA A N 1
ATOM 720 C CA . ALA A 1 89 ? 6.849 -11.686 -2.386 1.00 84.75 89 ALA A CA 1
ATOM 721 C C . ALA A 1 89 ? 8.282 -12.059 -1.976 1.00 84.75 89 ALA A C 1
ATOM 723 O O . ALA A 1 89 ? 8.514 -12.425 -0.821 1.00 84.75 89 ALA A O 1
ATOM 724 N N . HIS A 1 90 ? 9.229 -11.973 -2.913 1.00 78.88 90 HIS A N 1
ATOM 725 C CA . HIS A 1 90 ? 10.640 -12.288 -2.695 1.00 78.88 90 HIS A CA 1
ATOM 726 C C . HIS A 1 90 ? 11.459 -11.139 -2.093 1.00 78.88 90 HIS A C 1
ATOM 728 O O . HIS A 1 90 ? 12.475 -11.408 -1.456 1.00 78.88 90 HIS A O 1
ATOM 734 N N . SER A 1 91 ? 11.044 -9.881 -2.278 1.00 74.69 91 SER A N 1
ATOM 735 C CA . SER A 1 91 ? 11.744 -8.707 -1.731 1.00 74.69 91 SER A CA 1
ATOM 736 C C . SER A 1 91 ? 11.099 -8.169 -0.452 1.00 74.69 91 SER A C 1
ATOM 738 O O . SER A 1 91 ? 11.703 -7.352 0.245 1.00 74.69 91 SER A O 1
ATOM 740 N N . THR A 1 92 ? 9.884 -8.611 -0.111 1.00 81.00 92 THR A N 1
ATOM 741 C CA . THR A 1 92 ? 9.205 -8.179 1.113 1.00 81.00 92 THR A CA 1
ATOM 742 C C . THR A 1 92 ? 9.829 -8.782 2.369 1.00 81.00 92 THR A C 1
ATOM 744 O O . THR A 1 92 ? 10.062 -9.989 2.454 1.00 81.00 92 THR A O 1
ATOM 747 N N . ASN A 1 93 ? 10.015 -7.958 3.404 1.00 81.81 93 ASN A N 1
ATOM 748 C CA . ASN A 1 93 ? 10.373 -8.430 4.737 1.00 81.81 93 ASN A CA 1
ATOM 749 C C . ASN A 1 93 ? 9.375 -9.496 5.240 1.00 81.81 93 ASN A C 1
ATOM 751 O O . ASN A 1 93 ? 8.171 -9.246 5.342 1.00 81.81 93 ASN A O 1
ATOM 755 N N . GLN A 1 94 ? 9.884 -10.677 5.609 1.00 83.50 94 GLN A N 1
ATOM 756 C CA . GLN A 1 94 ? 9.051 -11.817 6.012 1.00 83.50 94 GLN A CA 1
ATOM 757 C C . GLN A 1 94 ? 8.167 -11.529 7.230 1.00 83.50 94 GLN A C 1
ATOM 759 O O . GLN A 1 94 ? 7.047 -12.029 7.294 1.00 83.50 94 GLN A O 1
ATOM 764 N N . ARG A 1 95 ? 8.646 -10.735 8.196 1.00 84.75 95 ARG A N 1
ATOM 765 C CA . ARG A 1 95 ? 7.864 -10.376 9.387 1.00 84.75 95 ARG A CA 1
ATOM 766 C C . ARG A 1 95 ? 6.682 -9.493 9.004 1.00 84.75 95 ARG A C 1
ATOM 768 O O . ARG A 1 95 ? 5.566 -9.776 9.424 1.00 84.75 95 ARG A O 1
ATOM 775 N N . MET A 1 96 ? 6.923 -8.471 8.183 1.00 85.50 96 MET A N 1
ATOM 776 C CA . MET A 1 96 ? 5.865 -7.580 7.699 1.00 85.50 96 MET A CA 1
ATOM 777 C C . MET A 1 96 ? 4.834 -8.345 6.865 1.00 85.50 96 MET A C 1
ATOM 779 O O . MET A 1 96 ? 3.636 -8.154 7.057 1.00 85.50 96 MET A O 1
ATOM 783 N N . ARG A 1 97 ? 5.297 -9.250 5.992 1.00 87.94 97 ARG A N 1
ATOM 784 C CA . ARG A 1 97 ? 4.425 -10.121 5.200 1.00 87.94 97 ARG A CA 1
ATOM 785 C C . ARG A 1 97 ? 3.542 -11.000 6.085 1.00 87.94 97 ARG A C 1
ATOM 787 O O . ARG A 1 97 ? 2.328 -10.920 5.958 1.00 87.94 97 ARG A O 1
ATOM 794 N N . ARG A 1 98 ? 4.131 -11.785 6.997 1.00 90.00 98 ARG A N 1
ATOM 795 C CA . ARG A 1 98 ? 3.366 -12.664 7.904 1.00 90.00 98 ARG A CA 1
ATOM 796 C C . ARG A 1 98 ? 2.355 -11.872 8.719 1.00 90.00 98 ARG A C 1
ATOM 798 O O . ARG A 1 98 ? 1.196 -12.243 8.803 1.00 90.00 98 ARG A O 1
ATOM 805 N N . TRP A 1 99 ? 2.778 -10.732 9.261 1.00 91.06 99 TRP A N 1
ATOM 806 C CA . TRP A 1 99 ? 1.875 -9.880 10.019 1.00 91.06 99 TRP A CA 1
ATOM 807 C C . TRP A 1 99 ? 0.695 -9.378 9.175 1.00 91.06 99 TRP A C 1
ATOM 809 O O . TRP A 1 99 ? -0.428 -9.368 9.672 1.00 91.06 99 TRP A O 1
ATOM 819 N N . ALA A 1 100 ? 0.928 -8.992 7.917 1.00 91.06 100 ALA A N 1
ATOM 820 C CA . ALA A 1 100 ? -0.133 -8.582 7.001 1.00 91.06 100 ALA A CA 1
ATOM 821 C C . ALA A 1 100 ? -1.039 -9.746 6.580 1.00 91.06 100 ALA A C 1
ATOM 823 O O . ALA A 1 100 ? -2.228 -9.528 6.395 1.00 91.06 100 ALA A O 1
ATOM 824 N N . GLU A 1 101 ? -0.521 -10.967 6.459 1.00 91.62 101 GLU A N 1
ATOM 825 C CA . GLU A 1 101 ? -1.337 -12.169 6.233 1.00 91.62 101 GLU A CA 1
ATOM 826 C C . GLU A 1 101 ? -2.226 -12.479 7.458 1.00 91.62 101 GLU A C 1
ATOM 828 O O . GLU A 1 101 ? -3.384 -12.858 7.291 1.00 91.62 101 GLU A O 1
ATOM 833 N N . ASP A 1 102 ? -1.727 -12.241 8.676 1.00 93.00 102 ASP A N 1
ATOM 834 C CA . ASP A 1 102 ? -2.454 -12.500 9.928 1.00 93.00 102 ASP A CA 1
ATOM 835 C C . ASP A 1 102 ? -3.477 -11.403 10.292 1.00 93.00 102 ASP A C 1
ATOM 837 O O . ASP A 1 102 ? -4.528 -11.686 10.870 1.00 93.00 102 ASP A O 1
ATOM 841 N N . HIS A 1 103 ? -3.167 -10.135 10.000 1.00 92.50 103 HIS A N 1
ATOM 842 C CA . HIS A 1 103 ? -3.911 -8.963 10.495 1.00 92.50 103 HIS A CA 1
ATOM 843 C C . HIS A 1 103 ? -4.447 -8.052 9.386 1.00 92.50 103 HIS A C 1
ATOM 845 O O . HIS A 1 103 ? -5.087 -7.043 9.669 1.00 92.50 103 HIS A O 1
ATOM 851 N N . GLY A 1 104 ? -4.172 -8.353 8.123 1.00 92.81 104 GLY A N 1
ATOM 852 C CA . GLY A 1 104 ? -4.455 -7.462 7.008 1.00 92.81 104 GLY A CA 1
ATOM 853 C C . GLY A 1 104 ? -4.723 -8.227 5.720 1.00 92.81 104 GLY A C 1
ATOM 854 O O . GLY A 1 104 ? -5.353 -9.284 5.718 1.00 92.81 104 GLY A O 1
ATOM 855 N N . LEU A 1 105 ? -4.262 -7.660 4.611 1.00 93.00 105 LEU A N 1
ATOM 856 C CA . LEU A 1 105 ? -4.182 -8.347 3.331 1.00 93.00 105 LEU A CA 1
ATOM 857 C C . LEU A 1 105 ? -2.796 -8.135 2.729 1.00 93.00 105 LEU A C 1
ATOM 859 O O . LEU A 1 105 ? -2.352 -7.000 2.556 1.00 93.00 105 LEU A O 1
ATOM 863 N N . PHE A 1 106 ? -2.139 -9.228 2.358 1.00 92.06 106 PHE A N 1
ATOM 864 C CA . PHE A 1 106 ? -0.946 -9.187 1.524 1.00 92.06 106 PHE A CA 1
ATOM 865 C C . PHE A 1 106 ? -1.317 -9.563 0.088 1.00 92.06 106 PHE A C 1
ATOM 867 O O . PHE A 1 106 ? -1.901 -10.619 -0.150 1.00 92.06 106 PHE A O 1
ATOM 874 N N . ILE A 1 107 ? -0.987 -8.692 -0.863 1.00 91.56 107 ILE A N 1
ATOM 875 C CA . ILE A 1 107 ? -1.223 -8.892 -2.293 1.00 91.56 107 ILE A CA 1
ATOM 876 C C . ILE A 1 107 ? 0.150 -9.011 -2.971 1.00 91.56 107 ILE A C 1
ATOM 878 O O . ILE A 1 107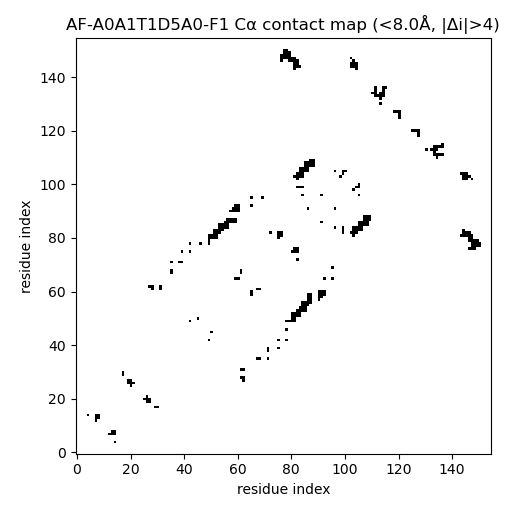 ? 0.829 -7.993 -3.157 1.00 91.56 107 ILE A O 1
ATOM 882 N N . PRO A 1 108 ? 0.590 -10.230 -3.325 1.00 90.69 108 PRO A N 1
ATOM 883 C CA . PRO A 1 108 ? 1.855 -10.421 -4.021 1.00 90.69 108 PRO A CA 1
ATOM 884 C C . PRO A 1 108 ? 1.763 -9.845 -5.436 1.00 90.69 108 PRO A C 1
ATOM 886 O O . PRO A 1 108 ? 0.905 -10.227 -6.230 1.00 90.69 108 PRO A O 1
ATOM 889 N N . LEU A 1 109 ? 2.663 -8.922 -5.771 1.00 89.12 109 LEU A N 1
ATOM 890 C CA . LEU A 1 109 ? 2.729 -8.335 -7.114 1.00 89.12 109 LEU A CA 1
ATOM 891 C C . LEU A 1 109 ? 3.161 -9.355 -8.181 1.00 89.12 109 LEU A C 1
ATOM 893 O O . LEU A 1 109 ? 2.868 -9.170 -9.362 1.00 89.12 109 LEU A O 1
ATOM 897 N N . ASP A 1 110 ? 3.815 -10.439 -7.762 1.00 87.94 110 ASP A N 1
ATOM 898 C CA . ASP A 1 110 ? 4.271 -11.553 -8.597 1.00 87.94 110 ASP A CA 1
ATOM 899 C C . ASP A 1 110 ? 3.120 -12.163 -9.414 1.00 87.94 110 ASP A C 1
ATOM 901 O O . ASP A 1 110 ? 3.278 -12.412 -10.611 1.00 87.94 110 ASP A O 1
ATOM 905 N N . ASP A 1 111 ? 1.934 -12.289 -8.810 1.00 88.06 111 ASP A N 1
ATOM 906 C CA . ASP A 1 111 ? 0.730 -12.837 -9.451 1.00 88.06 111 ASP A CA 1
ATOM 907 C C . ASP A 1 111 ? 0.227 -11.958 -10.611 1.00 88.06 111 ASP A C 1
ATOM 909 O O . ASP A 1 111 ? -0.474 -12.423 -11.514 1.00 88.06 111 ASP A O 1
ATOM 913 N N . PHE A 1 112 ? 0.624 -10.683 -10.619 1.00 87.75 112 PHE A N 1
ATOM 914 C CA . PHE A 1 112 ? 0.200 -9.674 -11.587 1.00 87.75 112 PHE A CA 1
ATOM 915 C C . PHE A 1 112 ? 1.346 -9.183 -12.468 1.00 87.75 112 PHE A C 1
ATOM 917 O O . PHE A 1 112 ? 1.162 -8.218 -13.212 1.00 87.75 112 PHE A O 1
ATOM 924 N N . TYR A 1 113 ? 2.515 -9.834 -12.421 1.00 84.12 113 TYR A N 1
ATOM 925 C CA . TYR A 1 113 ? 3.742 -9.381 -13.081 1.00 84.12 113 TYR A CA 1
ATOM 926 C C . TYR A 1 113 ? 3.502 -8.925 -14.528 1.00 84.12 113 TYR A C 1
ATOM 928 O O . TYR A 1 113 ? 3.844 -7.805 -14.899 1.00 84.12 113 TYR A O 1
ATOM 936 N N . ASN A 1 114 ? 2.827 -9.750 -15.331 1.00 82.38 114 ASN A N 1
ATOM 937 C CA . ASN A 1 114 ? 2.554 -9.463 -16.744 1.00 82.38 114 ASN A CA 1
ATOM 938 C C . ASN A 1 114 ? 1.588 -8.287 -16.978 1.00 82.38 114 ASN A C 1
ATOM 940 O O . ASN A 1 114 ? 1.574 -7.729 -18.070 1.00 82.38 114 ASN A O 1
ATOM 944 N N . ALA A 1 115 ? 0.752 -7.943 -15.996 1.00 83.06 115 ALA A N 1
ATOM 945 C CA . ALA A 1 115 ? -0.202 -6.840 -16.091 1.00 83.06 115 ALA A CA 1
ATOM 946 C C . ALA A 1 115 ? 0.391 -5.503 -15.620 1.00 83.06 115 ALA A C 1
ATOM 948 O O . ALA A 1 115 ? -0.069 -4.445 -16.051 1.00 83.06 115 ALA A O 1
ATOM 949 N N . ILE A 1 116 ? 1.397 -5.542 -14.741 1.00 82.69 116 ILE A N 1
ATOM 950 C CA . ILE A 1 116 ? 1.979 -4.344 -14.112 1.00 82.69 116 ILE A CA 1
ATOM 951 C C . ILE A 1 116 ? 3.398 -4.022 -14.594 1.00 82.69 116 ILE A C 1
ATOM 953 O O . ILE A 1 116 ? 3.915 -2.950 -14.282 1.00 82.69 116 ILE A O 1
ATOM 957 N N . THR A 1 117 ? 4.035 -4.922 -15.345 1.00 77.88 117 THR A N 1
ATOM 958 C CA . THR A 1 117 ? 5.360 -4.697 -15.934 1.00 77.88 117 THR A CA 1
ATOM 959 C C . THR A 1 117 ? 5.277 -4.520 -17.444 1.00 77.88 117 THR A C 1
ATOM 961 O O . THR A 1 117 ? 4.427 -5.093 -18.124 1.00 77.88 117 THR A O 1
ATOM 964 N N . PHE A 1 118 ? 6.188 -3.707 -17.975 1.00 73.00 118 PHE A N 1
ATOM 965 C CA . PHE A 1 118 ? 6.384 -3.558 -19.409 1.00 73.00 118 PHE A CA 1
ATOM 966 C C . PHE A 1 118 ? 7.633 -4.338 -19.787 1.00 73.00 118 PHE A C 1
ATOM 968 O O . PHE A 1 118 ? 8.737 -4.000 -19.363 1.00 73.00 118 PHE A O 1
ATOM 975 N N . LEU A 1 119 ? 7.453 -5.392 -20.572 1.00 70.75 119 LEU A N 1
ATOM 976 C CA . LEU A 1 119 ? 8.568 -6.093 -21.182 1.00 70.75 119 LEU A CA 1
ATOM 977 C C . LEU A 1 119 ? 9.001 -5.297 -22.418 1.00 70.75 119 LEU A C 1
ATOM 979 O O . LEU A 1 119 ? 8.171 -4.932 -23.253 1.00 70.75 119 LEU A O 1
ATOM 983 N N . GLU A 1 120 ? 10.293 -5.003 -22.526 1.00 70.06 120 GLU A N 1
ATOM 984 C CA . GLU A 1 120 ? 10.862 -4.429 -23.743 1.00 70.06 120 GLU A CA 1
ATOM 985 C C . GLU A 1 120 ? 11.200 -5.573 -24.712 1.00 70.06 120 GLU A C 1
ATOM 987 O O . GLU A 1 120 ? 11.785 -6.582 -24.298 1.00 70.06 120 GLU A O 1
ATOM 992 N N . PRO A 1 121 ? 10.809 -5.487 -25.994 1.00 70.25 121 PRO A N 1
ATOM 993 C CA . PRO A 1 121 ? 11.171 -6.511 -26.958 1.00 70.25 121 PRO A CA 1
ATOM 994 C C . PRO A 1 121 ? 12.691 -6.567 -27.119 1.00 70.25 121 PRO A C 1
ATOM 996 O O . PRO A 1 121 ? 13.356 -5.548 -27.262 1.00 70.25 121 PRO A O 1
ATOM 999 N N . SER A 1 122 ? 13.240 -7.783 -27.174 1.00 70.75 122 SER A N 1
ATOM 1000 C CA . SER A 1 122 ? 14.689 -8.024 -27.307 1.00 70.75 122 SER A CA 1
ATOM 1001 C C . SER A 1 122 ? 15.341 -7.391 -28.548 1.00 70.75 122 SER A C 1
ATOM 1003 O O . SER A 1 122 ? 16.568 -7.353 -28.645 1.00 70.75 122 SER A O 1
ATOM 1005 N N . ARG A 1 123 ? 14.540 -6.925 -29.518 1.00 73.38 123 ARG A N 1
ATOM 1006 C CA . ARG A 1 123 ? 14.974 -6.236 -30.738 1.00 73.38 123 ARG A CA 1
ATOM 1007 C C . ARG A 1 123 ? 13.953 -5.174 -31.141 1.00 73.38 123 ARG A C 1
ATOM 1009 O O . ARG A 1 123 ? 12.749 -5.434 -31.127 1.00 73.38 123 ARG A O 1
ATOM 1016 N N . SER A 1 124 ? 14.437 -4.016 -31.586 1.00 71.12 124 SER A N 1
ATOM 1017 C CA . SER A 1 124 ? 13.599 -2.945 -32.134 1.00 71.12 124 SER A CA 1
ATOM 1018 C C . SER A 1 124 ? 12.752 -3.443 -33.310 1.00 71.12 124 SER A C 1
ATOM 1020 O O . SER A 1 124 ? 13.267 -4.086 -34.223 1.00 71.12 124 SER A O 1
ATOM 1022 N N . GLY A 1 125 ? 11.451 -3.145 -33.290 1.00 72.94 125 GLY A N 1
ATOM 1023 C CA . GLY A 1 125 ? 10.494 -3.543 -34.332 1.00 72.94 125 GLY A CA 1
ATOM 1024 C C . GLY A 1 125 ? 9.791 -4.885 -34.097 1.00 72.94 125 GLY A C 1
ATOM 1025 O O . GLY A 1 125 ? 8.857 -5.203 -34.827 1.00 72.94 125 GLY A O 1
ATOM 1026 N N . PHE A 1 126 ? 10.175 -5.650 -33.071 1.00 70.00 126 PHE A N 1
ATOM 1027 C CA . PHE A 1 126 ? 9.419 -6.831 -32.653 1.00 70.00 126 PHE A CA 1
ATOM 1028 C C . PHE A 1 126 ? 8.373 -6.445 -31.613 1.00 70.00 126 PHE A C 1
ATOM 1030 O O . PHE A 1 126 ? 8.683 -5.786 -30.627 1.00 70.00 126 PHE A O 1
ATOM 1037 N N . GLN A 1 127 ? 7.131 -6.876 -31.811 1.00 67.00 127 GLN A N 1
ATOM 1038 C CA . GLN A 1 127 ? 6.114 -6.788 -30.773 1.00 67.00 127 GLN A CA 1
ATOM 1039 C C . GLN A 1 127 ? 6.204 -8.045 -29.910 1.00 67.00 127 GLN A C 1
ATOM 1041 O O . GLN A 1 127 ? 6.248 -9.162 -30.429 1.00 67.00 127 GLN A O 1
ATOM 1046 N N . LEU A 1 128 ? 6.257 -7.872 -28.591 1.00 66.88 128 LEU A N 1
ATOM 1047 C CA . LEU A 1 128 ? 6.113 -9.006 -27.689 1.00 66.88 128 LEU A CA 1
ATOM 1048 C C . LEU A 1 128 ? 4.730 -9.613 -27.889 1.00 66.88 128 LEU A C 1
ATOM 1050 O O . LEU A 1 128 ? 3.731 -8.895 -27.961 1.00 66.88 128 LEU A O 1
ATOM 1054 N N . ALA A 1 129 ? 4.683 -10.941 -27.991 1.00 66.38 129 ALA A N 1
ATOM 1055 C CA . ALA A 1 129 ? 3.411 -11.636 -27.964 1.00 66.38 129 ALA A CA 1
ATOM 1056 C C . ALA A 1 129 ? 2.680 -11.243 -26.669 1.00 66.38 129 ALA A C 1
ATOM 1058 O O . ALA A 1 129 ? 3.321 -11.218 -25.611 1.00 66.38 129 ALA A O 1
ATOM 1059 N N . PRO A 1 130 ? 1.374 -10.929 -26.729 1.00 64.00 130 PRO A N 1
ATOM 1060 C CA . PRO A 1 130 ? 0.620 -10.643 -25.523 1.00 64.00 130 PRO A CA 1
ATOM 1061 C C . PRO A 1 130 ? 0.764 -11.829 -24.556 1.00 64.00 130 PRO A C 1
ATOM 1063 O O . PRO A 1 130 ? 0.713 -12.9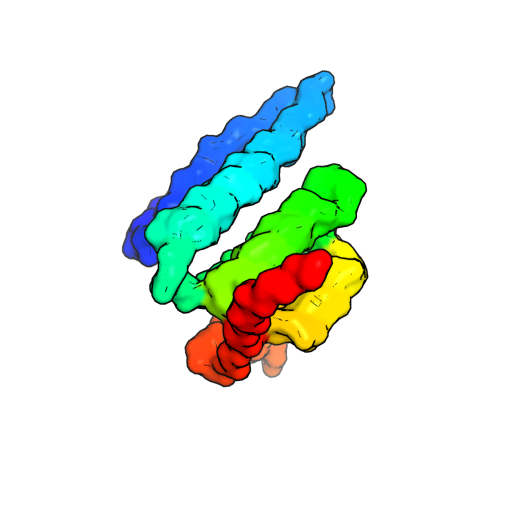86 -24.999 1.00 64.00 130 PRO A O 1
ATOM 1066 N N . PRO A 1 131 ? 0.997 -11.567 -23.259 1.00 66.31 131 PRO A N 1
ATOM 1067 C CA . PRO A 1 131 ? 1.166 -12.626 -22.279 1.00 66.31 131 PRO A CA 1
ATOM 1068 C C . PRO A 1 131 ? -0.055 -13.548 -22.315 1.00 66.31 131 PRO A C 1
ATOM 1070 O O . PRO A 1 131 ? -1.190 -13.105 -22.171 1.00 66.31 131 PRO A O 1
ATOM 1073 N N . ARG A 1 132 ? 0.177 -14.852 -22.523 1.00 58.72 132 ARG A N 1
ATOM 1074 C CA . ARG A 1 132 ? -0.899 -15.856 -22.649 1.00 58.72 132 ARG A CA 1
ATOM 1075 C C . ARG A 1 132 ? -1.709 -16.039 -21.356 1.00 58.72 132 ARG A C 1
ATOM 1077 O O . ARG A 1 132 ? -2.766 -16.654 -21.383 1.00 58.72 132 ARG A O 1
ATOM 1084 N N . TYR A 1 133 ? -1.194 -15.520 -20.246 1.00 61.84 133 TYR A N 1
ATOM 1085 C CA . TYR A 1 133 ? -1.738 -15.584 -18.895 1.00 61.84 133 TYR A CA 1
ATOM 1086 C C . TYR A 1 133 ? -1.414 -14.260 -18.187 1.00 61.84 133 TYR A C 1
ATOM 1088 O O . TYR A 1 133 ? -0.473 -14.150 -17.401 1.00 61.84 133 TYR A O 1
ATOM 1096 N N . SER A 1 134 ? -2.148 -13.202 -18.525 1.00 68.69 134 SER A N 1
ATOM 1097 C CA . SER A 1 134 ? -2.171 -11.983 -17.715 1.00 68.69 134 SER A CA 1
ATOM 1098 C C . SER A 1 134 ? -3.405 -12.006 -16.827 1.00 68.69 134 SER A C 1
ATOM 1100 O O . SER A 1 134 ? -4.526 -11.963 -17.333 1.00 68.69 134 SER A O 1
ATOM 1102 N N . VAL A 1 135 ? -3.195 -12.056 -15.516 1.00 80.62 135 VAL A N 1
ATOM 1103 C CA . VAL A 1 135 ? -4.246 -11.752 -14.546 1.00 80.62 135 VAL A CA 1
ATOM 1104 C C . VAL A 1 135 ? -4.229 -10.243 -14.331 1.00 80.62 135 VAL A C 1
ATOM 1106 O O . VAL A 1 135 ? -3.182 -9.667 -14.041 1.00 80.62 135 VAL A O 1
ATOM 1109 N N . GLU A 1 136 ? -5.367 -9.586 -14.534 1.00 84.38 136 GLU A N 1
ATOM 1110 C CA . GLU A 1 136 ? -5.498 -8.153 -14.275 1.00 84.38 136 GLU A CA 1
ATOM 1111 C C . GLU A 1 136 ? -5.423 -7.882 -12.766 1.00 84.38 136 GLU A C 1
ATOM 1113 O O . GLU A 1 136 ? -6.066 -8.573 -11.974 1.00 84.38 136 GLU A O 1
ATOM 1118 N N . LEU A 1 137 ? -4.677 -6.847 -12.362 1.00 83.44 137 LEU A N 1
ATOM 1119 C CA . LEU A 1 137 ? -4.707 -6.355 -10.984 1.00 83.44 137 LEU A CA 1
ATOM 1120 C C . LEU A 1 137 ? -6.019 -5.599 -10.738 1.00 83.44 137 LEU A C 1
ATOM 1122 O O . LEU A 1 137 ? -6.077 -4.371 -10.811 1.00 83.44 137 LEU A O 1
ATOM 1126 N N . ASN A 1 138 ? -7.084 -6.344 -10.448 1.00 84.44 138 ASN A N 1
ATOM 1127 C CA . ASN A 1 138 ? -8.390 -5.781 -10.134 1.00 84.44 138 ASN A CA 1
ATOM 1128 C C . ASN A 1 138 ? -8.628 -5.751 -8.619 1.00 84.44 138 ASN A C 1
ATOM 1130 O O . ASN A 1 138 ? -9.166 -6.682 -8.019 1.00 84.44 138 ASN A O 1
ATOM 1134 N N . LEU A 1 139 ? -8.273 -4.625 -7.998 1.00 82.88 139 LEU A N 1
ATOM 1135 C CA . LEU A 1 139 ? -8.463 -4.435 -6.562 1.00 82.88 139 LEU A CA 1
ATOM 1136 C C . LEU A 1 139 ? -9.941 -4.322 -6.157 1.00 82.88 139 LEU A C 1
ATOM 1138 O O . LEU A 1 139 ? -10.244 -4.503 -4.983 1.00 82.88 139 LEU A O 1
ATOM 1142 N N . SER A 1 140 ? -10.883 -4.066 -7.071 1.00 84.19 140 SER A N 1
ATOM 1143 C CA . SER A 1 140 ? -12.308 -3.941 -6.708 1.00 84.19 140 SER A CA 1
ATOM 1144 C C . SER A 1 140 ? -12.955 -5.267 -6.292 1.00 84.19 140 SER A C 1
ATOM 1146 O O . SER A 1 140 ? -13.970 -5.263 -5.601 1.00 84.19 140 SER A O 1
ATOM 1148 N N . GLN A 1 141 ? -12.356 -6.396 -6.679 1.00 79.56 141 GLN A N 1
ATOM 1149 C CA . GLN A 1 141 ? -12.872 -7.740 -6.408 1.00 79.56 141 GLN A CA 1
ATOM 1150 C C . GLN A 1 141 ? -12.162 -8.435 -5.239 1.00 79.56 141 GLN A C 1
ATOM 1152 O O . GLN A 1 141 ? -12.499 -9.567 -4.894 1.00 79.56 141 GLN A O 1
ATOM 1157 N N . ARG A 1 142 ? -11.167 -7.780 -4.628 1.00 83.38 142 ARG A N 1
ATOM 1158 C CA . ARG A 1 142 ? -10.398 -8.365 -3.527 1.00 83.38 142 ARG A CA 1
ATOM 1159 C C . ARG A 1 142 ? -11.234 -8.446 -2.250 1.00 83.38 142 ARG A C 1
ATOM 1161 O O . ARG A 1 142 ? -12.088 -7.597 -1.995 1.00 83.38 142 ARG A O 1
ATOM 1168 N N . ALA A 1 143 ? -10.933 -9.429 -1.408 1.00 83.62 143 ALA A N 1
ATOM 1169 C CA . ALA A 1 143 ? -11.449 -9.446 -0.046 1.00 83.62 143 ALA A CA 1
ATOM 1170 C C . ALA A 1 143 ? -10.918 -8.229 0.726 1.00 83.62 143 ALA A C 1
ATOM 1172 O O . ALA A 1 143 ? -9.748 -7.882 0.607 1.00 83.62 143 ALA A O 1
ATOM 1173 N N . LEU A 1 144 ? -11.760 -7.578 1.527 1.00 84.62 144 LEU A N 1
ATOM 1174 C CA . LEU A 1 144 ? -11.314 -6.452 2.349 1.00 84.62 144 LEU A CA 1
ATOM 1175 C C . LEU A 1 144 ? -10.481 -6.962 3.530 1.00 84.62 144 LEU A C 1
ATOM 1177 O O . LEU A 1 144 ? -10.954 -7.816 4.282 1.00 84.62 144 LEU A O 1
ATOM 1181 N N . SER A 1 145 ? -9.297 -6.383 3.750 1.00 88.19 145 SER A N 1
ATOM 1182 C CA . SER A 1 145 ? -8.467 -6.682 4.929 1.00 88.19 145 SER A CA 1
ATOM 1183 C C . SER A 1 145 ? -9.251 -6.449 6.223 1.00 88.19 145 SER A C 1
ATOM 1185 O O . SER A 1 145 ? -9.999 -5.468 6.274 1.00 88.19 145 SER A O 1
ATOM 1187 N N . PRO A 1 146 ? -9.109 -7.273 7.272 1.00 86.69 146 PRO A N 1
ATOM 1188 C CA . PRO A 1 146 ? -9.877 -7.124 8.505 1.00 86.69 146 PRO A CA 1
ATOM 1189 C C . PRO A 1 146 ? -9.675 -5.748 9.162 1.00 86.69 146 PRO A C 1
ATOM 1191 O O . PRO A 1 146 ? -8.654 -5.085 8.989 1.00 86.69 146 PRO A O 1
ATOM 1194 N N . VAL A 1 147 ? -10.698 -5.292 9.893 1.00 88.75 147 VAL A N 1
ATOM 1195 C CA . VAL A 1 147 ? -10.610 -4.074 10.713 1.00 88.75 147 VAL A CA 1
ATOM 1196 C C . VAL A 1 147 ? -9.787 -4.406 11.944 1.00 88.75 147 VAL A C 1
ATOM 1198 O O . VAL A 1 147 ? -10.075 -5.401 12.614 1.00 88.75 147 VAL A O 1
ATOM 1201 N N . GLY A 1 148 ? -8.826 -3.553 12.287 1.00 80.00 148 GLY A N 1
ATOM 1202 C CA . GLY A 1 148 ? -8.039 -3.796 13.484 1.00 80.00 148 GLY A CA 1
ATOM 1203 C C . GLY A 1 148 ? -8.846 -3.784 14.785 1.00 80.00 148 GLY A C 1
ATOM 1204 O O . GLY A 1 148 ? -9.990 -3.309 14.837 1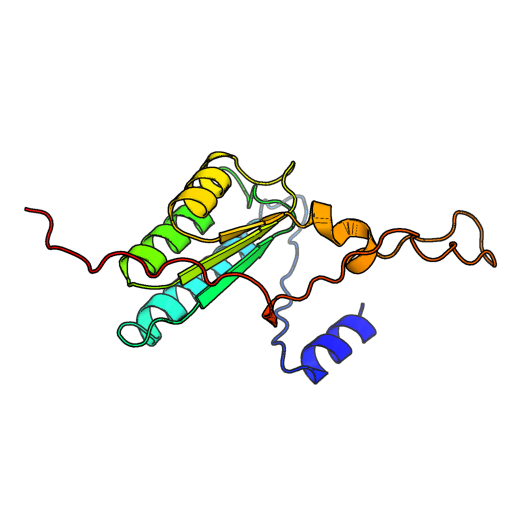.00 80.00 148 GLY A O 1
ATOM 1205 N N . PRO A 1 149 ? -8.290 -4.357 15.862 1.00 80.00 149 PRO A N 1
ATOM 1206 C CA . PRO A 1 149 ? -8.982 -4.461 17.139 1.00 80.00 149 PRO A CA 1
ATOM 1207 C C . PRO A 1 149 ? -9.231 -3.069 17.730 1.00 80.00 149 PRO A C 1
ATOM 1209 O O . PRO A 1 149 ? -8.417 -2.161 17.570 1.00 80.00 149 PRO A O 1
ATOM 1212 N N . ALA A 1 150 ? -10.366 -2.884 18.415 1.00 66.06 150 ALA A N 1
ATOM 1213 C CA . ALA A 1 150 ? -10.557 -1.693 19.241 1.00 66.06 150 ALA A CA 1
ATOM 1214 C C . ALA A 1 150 ? -9.488 -1.750 20.317 1.00 66.06 150 ALA A C 1
ATOM 1216 O O . ALA A 1 150 ? -9.325 -2.804 20.929 1.00 66.06 150 ALA A O 1
ATOM 1217 N N . GLY A 1 151 ? -8.779 -0.645 20.541 1.00 57.50 151 GLY A N 1
ATOM 1218 C CA . GLY A 1 151 ? -7.874 -0.533 21.673 1.00 57.50 151 GLY A CA 1
ATOM 1219 C C . GLY A 1 151 ? -8.628 -0.836 22.966 1.00 57.50 151 GLY A C 1
ATOM 1220 O O . GLY A 1 151 ? -9.319 0.024 23.504 1.00 57.50 151 GLY A O 1
ATOM 1221 N N . GLY A 1 152 ? -8.525 -2.076 23.439 1.00 49.31 152 GLY A N 1
ATOM 1222 C CA . GLY A 1 152 ? -8.788 -2.427 24.819 1.00 49.31 152 GLY A CA 1
ATOM 1223 C C . GLY A 1 152 ? -7.637 -1.861 25.629 1.00 49.31 152 GLY A C 1
ATOM 1224 O O . GLY A 1 152 ? -6.476 -2.087 25.288 1.00 49.31 152 GLY A O 1
ATOM 1225 N N . GLN A 1 153 ? -7.974 -1.078 26.649 1.00 49.34 153 GLN A N 1
ATOM 1226 C CA . GLN A 1 153 ? -7.042 -0.636 27.675 1.00 49.34 153 GLN A CA 1
ATOM 1227 C C . GLN A 1 153 ? -6.239 -1.856 28.143 1.00 49.34 153 GLN A C 1
ATOM 1229 O O . GLN A 1 153 ? -6.804 -2.801 28.692 1.00 49.34 153 GLN A O 1
ATOM 1234 N N . GLY A 1 154 ? -4.940 -1.863 27.844 1.00 42.28 154 GLY A N 1
ATOM 1235 C CA . GLY A 1 154 ? -4.008 -2.758 28.511 1.00 42.28 154 GLY A CA 1
ATOM 1236 C C . GLY A 1 154 ? -3.958 -2.359 29.981 1.00 42.28 154 GLY A C 1
ATOM 1237 O O . GLY A 1 154 ? -3.856 -1.168 30.277 1.00 42.28 154 GLY A O 1
ATOM 1238 N N . SER A 1 155 ? -4.131 -3.360 30.843 1.00 37.72 155 SER A N 1
ATOM 1239 C CA . SER A 1 155 ? -4.049 -3.299 32.305 1.00 37.72 155 SER A CA 1
ATOM 1240 C C . SER A 1 155 ? -2.751 -2.691 32.823 1.00 37.72 155 SER A C 1
ATOM 1242 O O . SER A 1 155 ? -1.720 -2.811 32.123 1.00 37.72 155 SER A O 1
#

Organism: NCBI:txid1943583

Nearest PDB structures (foldseek):
  3oqj-assembly1_A  TM=5.203E-01  e=1.533E+00  Bacillus licheniformis DSM 13 = ATCC 14580
  5iy6-assembly1_3  TM=4.719E-01  e=1.638E+00  Homo sapiens
  2fb6-assembly1_A  TM=5.639E-01  e=8.553E+00  Bacteroides thetaiotaomicron VPI-5482
  8byq-assembly1_5  TM=3.165E-01  e=1.869E+00  Homo sapiens
  2whj-assembly1_A  TM=4.791E-01  e=6.566E+00  Salipaludibacillus agaradhaerens

pLDDT: mean 77.59, std 13.97, range [37.72, 93.81]

Secondary structure (DSSP, 8-state):
-HHHHHHHHTTTPPPPP-----TTS--TTHHHHHHHHHHHHHHHHTTTS--EEEEEES-TT-TTTSHHHHHHHHHHHHTT-EEEEEE-TTTS-HHHHHHHHHHSEEEEGGGGHHHH--PPPSSTTPPPPPPTT-----GGGSPPPPBPPP-----

Solvent-accessible surface area (backbone atoms only — not comparable to full-atom values): 9351 Å² total; per-residue (Å²): 108,71,73,56,51,56,55,38,44,76,72,73,44,86,82,86,88,72,82,69,55,57,97,88,49,92,42,75,46,53,66,60,53,53,52,53,49,52,56,51,50,52,51,56,79,37,63,86,66,52,58,72,50,74,48,77,39,82,52,34,47,59,86,82,73,37,53,68,63,42,52,52,51,51,54,32,23,49,56,34,18,17,36,37,40,37,27,33,73,86,46,34,34,64,67,54,48,51,49,24,61,76,56,22,31,63,45,53,43,66,75,24,42,70,59,78,51,85,84,75,49,97,46,92,91,52,78,70,76,78,69,95,77,56,45,75,85,59,72,90,78,53,83,79,35,47,66,28,58,77,76,69,83,77,131

Foldseek 3Di:
DVVVVVVCVVVVHDDDDDDCDDPVDPCNQVVVVVVLVVLQVVLVVCQVPAEEDEAEDAQLCRPHAVCRVLVSQVVSLQSFHAYEYEYAPVRRDPVSQVCCVVQHYYDHCVLQCLVPDDDDPPDPPDDPDRPPDHDHPDPVPDDTIGTHDHDDDDD

Radius of gyration: 18.12 Å; Cα contacts (8 Å, |Δi|>4): 178; chains: 1; bounding box: 42×30×67 Å